Protein AF-A0A6L7NKD0-F1 (afdb_monomer_lite)

Sequence (165 aa):
MPSRWVGLRATALPGVEELTLRCRGEEVSHPRQRFGERRVDYRHYLAELARKPQALRQVAPELLAALGAPYGRLRALLEGERGGHEAARALARLLRAVDEYGEERVRGVLEQVLADGTFDELAVQRLLTAAQRPAPVAVPEALRGYEVEATSAAVYYRLLAAAAP

pLDDT: mean 86.47, std 6.66, range [56.0, 93.81]

Foldseek 3Di:
DAPVCVPFDWDWDDDPQWIWIDGPRDIDIDGDDPPPDDDDQCLSCLLVLLVPLVVCLVCVVVNQVVLPPPSVLLLVLCCVPPNSSVSSNLVSVLSVLCVVQNSVQLRVQCCVQCVVVDDDSVSSVCSSCVVVDPDDDDDDPVCPPDDDDDDDVVVVVVVVVVPDD

Radius of gyration: 22.58 Å; chains: 1; bounding box: 59×39×69 Å

Structure (mmCIF, N/CA/C/O backbone):
data_AF-A0A6L7NKD0-F1
#
_entry.id   AF-A0A6L7NKD0-F1
#
loop_
_atom_site.group_PDB
_atom_site.id
_atom_site.type_symbol
_atom_site.label_atom_id
_atom_site.label_alt_id
_atom_site.label_comp_id
_atom_site.label_asym_id
_atom_site.label_entity_id
_atom_site.label_seq_id
_atom_site.pdbx_PDB_ins_code
_atom_site.Cartn_x
_atom_site.Cartn_y
_atom_site.Cartn_z
_atom_site.occupancy
_atom_site.B_iso_or_equiv
_atom_site.auth_seq_id
_atom_site.auth_comp_id
_atom_site.auth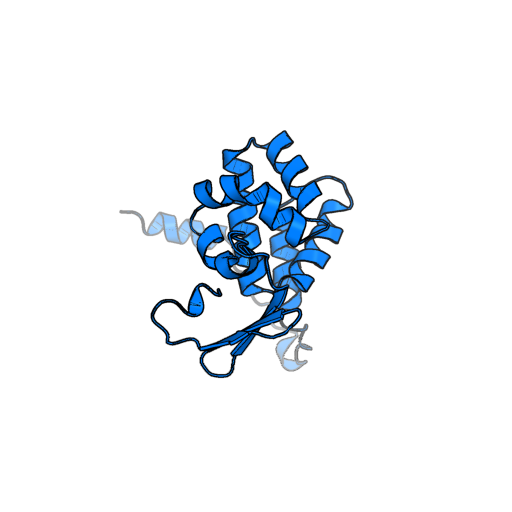_asym_id
_atom_site.auth_atom_id
_atom_site.pdbx_PDB_model_num
ATOM 1 N N . MET A 1 1 ? 7.907 -8.508 -13.459 1.00 78.38 1 MET A N 1
ATOM 2 C CA . MET A 1 1 ? 6.826 -9.518 -13.478 1.00 78.38 1 MET A CA 1
ATOM 3 C C . MET A 1 1 ? 6.221 -9.614 -12.089 1.00 78.38 1 MET A C 1
ATOM 5 O O . MET A 1 1 ? 6.987 -9.487 -11.140 1.00 78.38 1 MET A O 1
ATOM 9 N N . PRO A 1 2 ? 4.908 -9.858 -11.959 1.00 83.62 2 PRO A N 1
ATOM 10 C CA . PRO A 1 2 ? 4.257 -10.174 -10.687 1.00 83.62 2 PRO A CA 1
ATOM 11 C C . PRO A 1 2 ? 4.965 -11.289 -9.912 1.00 83.62 2 PRO A C 1
ATOM 13 O O . PRO A 1 2 ? 5.269 -12.340 -10.478 1.00 83.62 2 PRO A O 1
ATOM 16 N N . SER A 1 3 ? 5.196 -11.093 -8.613 1.00 84.25 3 SER A N 1
ATOM 17 C CA . SER A 1 3 ? 5.814 -12.109 -7.748 1.00 84.25 3 SER A CA 1
ATOM 18 C C . SER A 1 3 ? 4.977 -13.389 -7.631 1.00 84.25 3 SER A C 1
ATOM 20 O O . SER A 1 3 ? 5.521 -14.488 -7.554 1.00 84.25 3 SER A O 1
ATOM 22 N N . ARG A 1 4 ? 3.650 -13.276 -7.732 1.00 83.81 4 ARG A N 1
ATOM 23 C CA . ARG A 1 4 ? 2.717 -14.416 -7.783 1.00 83.81 4 ARG A CA 1
ATOM 24 C C . ARG A 1 4 ? 2.907 -15.340 -8.995 1.00 83.81 4 ARG A C 1
ATOM 26 O O . ARG A 1 4 ? 2.362 -16.438 -9.006 1.00 83.81 4 ARG A O 1
ATOM 33 N N . TRP A 1 5 ? 3.664 -14.922 -10.014 1.00 86.88 5 TRP A N 1
ATOM 34 C CA . TRP A 1 5 ? 3.979 -15.757 -11.180 1.00 86.88 5 TRP A CA 1
ATOM 35 C C . TRP A 1 5 ? 5.288 -16.544 -11.032 1.00 86.88 5 TRP A C 1
ATOM 37 O O . TRP A 1 5 ? 5.699 -17.226 -11.970 1.00 86.88 5 TRP A O 1
ATOM 47 N N . VAL A 1 6 ? 5.957 -16.475 -9.876 1.00 85.00 6 VAL A N 1
ATOM 48 C CA . VAL A 1 6 ? 7.170 -17.261 -9.610 1.00 85.00 6 VAL A CA 1
ATOM 49 C C . VAL A 1 6 ? 6.890 -18.755 -9.809 1.00 85.00 6 VAL A C 1
ATOM 51 O O . VAL A 1 6 ? 5.927 -19.302 -9.279 1.00 85.00 6 VAL A O 1
ATOM 54 N N . GLY A 1 7 ? 7.739 -19.414 -10.602 1.00 85.12 7 GLY A N 1
ATOM 55 C CA . GLY A 1 7 ? 7.603 -20.835 -10.938 1.00 85.12 7 GLY A CA 1
ATOM 56 C C . GLY A 1 7 ? 6.532 -21.154 -11.990 1.00 85.12 7 GLY A C 1
ATOM 57 O O . GLY A 1 7 ? 6.370 -22.318 -12.350 1.00 85.12 7 GLY A O 1
ATOM 58 N N . LEU A 1 8 ? 5.818 -20.152 -12.513 1.00 88.69 8 LEU A N 1
ATOM 59 C CA . LEU A 1 8 ? 4.838 -20.331 -13.583 1.00 88.69 8 LEU A CA 1
ATOM 60 C C . LEU A 1 8 ? 5.449 -20.046 -14.958 1.00 88.69 8 LEU A C 1
ATOM 62 O O . LEU A 1 8 ? 6.370 -19.244 -15.109 1.00 88.69 8 LEU A O 1
ATOM 66 N N . ARG A 1 9 ? 4.895 -20.691 -15.991 1.00 87.75 9 ARG A N 1
ATOM 67 C CA . ARG A 1 9 ? 5.191 -20.346 -17.385 1.00 87.75 9 ARG A CA 1
ATOM 68 C C . ARG A 1 9 ? 4.386 -19.112 -17.769 1.00 87.75 9 ARG A C 1
ATOM 70 O O . ARG A 1 9 ? 3.160 -19.174 -17.817 1.00 87.75 9 ARG A O 1
ATOM 77 N N . ALA A 1 10 ? 5.088 -18.027 -18.061 1.00 89.00 10 ALA A N 1
ATOM 78 C CA . ALA A 1 10 ? 4.507 -16.818 -18.617 1.00 89.00 10 ALA A CA 1
ATOM 79 C C . ALA A 1 10 ? 4.947 -16.640 -20.073 1.00 89.00 10 ALA A C 1
ATOM 81 O O . ALA A 1 10 ? 6.078 -16.969 -20.437 1.00 89.00 10 ALA A O 1
ATOM 82 N N . THR A 1 11 ? 4.054 -16.109 -20.900 1.00 90.25 11 THR A N 1
ATOM 83 C CA . THR A 1 11 ? 4.316 -15.801 -22.307 1.00 90.25 11 THR A CA 1
ATOM 84 C C . THR A 1 11 ? 4.534 -14.304 -22.453 1.00 90.25 11 THR A C 1
ATOM 86 O O . THR A 1 11 ? 3.703 -13.510 -22.018 1.00 90.25 11 THR A O 1
ATOM 89 N N . ALA A 1 12 ? 5.646 -13.915 -23.073 1.00 89.50 12 ALA A N 1
ATOM 90 C CA . ALA A 1 12 ? 5.912 -12.531 -23.436 1.00 89.50 12 ALA A CA 1
ATOM 91 C C . ALA A 1 12 ? 5.461 -12.282 -24.881 1.00 89.50 12 ALA A C 1
ATOM 93 O O . ALA A 1 12 ? 5.918 -12.959 -25.800 1.00 89.50 12 ALA A O 1
ATOM 94 N N . LEU A 1 13 ? 4.568 -11.316 -25.068 1.00 89.31 13 LEU A N 1
ATOM 95 C CA . LEU A 1 13 ? 4.065 -10.847 -26.353 1.00 89.31 13 LEU A CA 1
ATOM 96 C C . LEU A 1 13 ? 4.662 -9.456 -26.620 1.00 89.31 13 LEU A C 1
ATOM 98 O O . LEU A 1 13 ? 4.192 -8.465 -26.052 1.00 89.31 13 LEU A O 1
ATOM 102 N N . PRO A 1 14 ? 5.742 -9.360 -27.415 1.00 86.44 14 PRO A N 1
ATOM 103 C CA . PRO A 1 14 ? 6.359 -8.081 -27.728 1.00 86.44 14 PRO A CA 1
ATOM 104 C C . PRO A 1 14 ? 5.519 -7.324 -28.763 1.00 86.44 14 PRO A C 1
ATOM 106 O O . PRO A 1 14 ? 5.360 -7.773 -29.895 1.00 86.44 14 PRO A O 1
ATOM 109 N N . GLY A 1 15 ? 5.014 -6.157 -28.382 1.00 85.50 15 GLY A N 1
ATOM 110 C CA . GLY A 1 15 ? 4.427 -5.166 -29.275 1.00 85.50 15 GLY A CA 1
ATOM 111 C C . GLY A 1 15 ? 5.446 -4.122 -29.742 1.00 85.50 15 GLY A C 1
ATOM 112 O O . GLY A 1 15 ? 6.644 -4.176 -29.423 1.00 85.50 15 GLY A O 1
ATOM 113 N N . VAL A 1 16 ? 4.952 -3.163 -30.529 1.00 83.69 16 VAL A N 1
ATOM 114 C CA . VAL A 1 16 ? 5.751 -2.044 -31.056 1.00 83.69 16 VAL A CA 1
ATOM 115 C C . VAL A 1 16 ? 6.143 -1.095 -29.922 1.00 83.69 16 VAL A C 1
ATOM 117 O O . VAL A 1 16 ? 7.327 -0.820 -29.738 1.00 83.69 16 VAL A O 1
ATOM 120 N N . GLU A 1 17 ? 5.166 -0.670 -29.121 1.00 86.56 17 GLU A N 1
ATOM 121 C CA . GLU A 1 17 ? 5.362 0.282 -28.019 1.00 86.56 17 GLU A CA 1
ATOM 122 C C . GLU A 1 17 ? 5.354 -0.380 -26.640 1.00 86.56 17 GLU A C 1
ATOM 124 O O . GLU A 1 17 ? 5.926 0.154 -25.694 1.00 86.56 17 GLU A O 1
ATOM 129 N N . GLU A 1 18 ? 4.761 -1.569 -26.522 1.00 88.94 18 GLU A N 1
ATOM 130 C CA . GLU A 1 18 ? 4.554 -2.246 -25.243 1.00 88.94 18 GLU A CA 1
ATOM 131 C C . GLU A 1 18 ? 4.990 -3.710 -25.282 1.00 88.94 18 GLU A C 1
ATOM 133 O O . GLU A 1 18 ? 4.922 -4.383 -26.306 1.00 88.9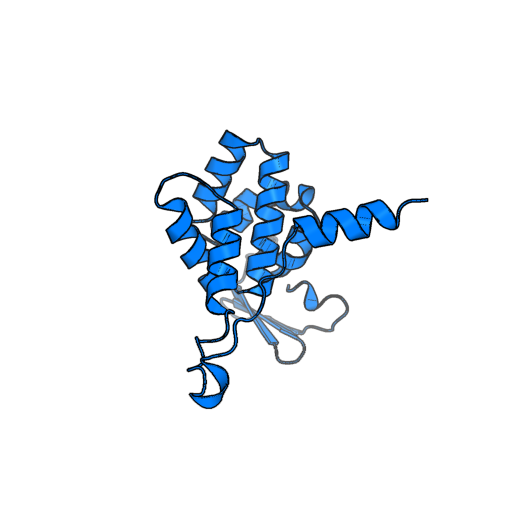4 18 GLU A O 1
ATOM 138 N N . LEU A 1 19 ? 5.426 -4.224 -24.138 1.00 88.19 19 LEU A N 1
ATOM 139 C CA . LEU A 1 19 ? 5.654 -5.634 -23.868 1.00 88.19 19 LEU A CA 1
ATOM 140 C C . LEU A 1 19 ? 4.519 -6.133 -22.974 1.00 88.19 19 LEU A C 1
ATOM 142 O O . LEU A 1 19 ? 4.428 -5.731 -21.814 1.00 88.19 19 LEU A O 1
ATOM 146 N N . THR A 1 20 ? 3.682 -7.027 -23.498 1.00 89.25 20 THR A N 1
ATOM 147 C CA . THR A 1 20 ? 2.622 -7.668 -22.712 1.00 89.25 20 THR A CA 1
ATOM 148 C C . THR A 1 20 ? 3.112 -9.008 -22.187 1.00 89.25 20 THR A C 1
ATOM 150 O O . THR A 1 20 ? 3.652 -9.827 -22.929 1.00 89.25 20 THR A O 1
ATOM 153 N N . LEU A 1 21 ? 2.923 -9.257 -20.900 1.00 89.50 21 LEU A N 1
ATOM 154 C CA . LEU A 1 21 ? 3.237 -10.520 -20.251 1.00 89.50 21 LEU A CA 1
ATOM 155 C C . LEU A 1 21 ? 1.923 -11.189 -19.858 1.00 89.50 21 LEU A C 1
ATOM 157 O O . LEU A 1 21 ? 1.109 -10.578 -19.173 1.00 89.50 21 LEU A O 1
ATOM 161 N N . ARG A 1 22 ? 1.717 -12.437 -20.283 1.00 90.06 22 ARG A N 1
ATOM 162 C CA . ARG A 1 22 ? 0.507 -13.217 -19.987 1.00 90.06 22 ARG A CA 1
ATOM 163 C C . ARG A 1 22 ? 0.844 -14.436 -19.145 1.00 90.06 22 ARG A C 1
ATOM 165 O O . ARG A 1 22 ? 1.779 -15.171 -19.462 1.00 90.06 22 ARG A O 1
ATOM 172 N N . CYS A 1 23 ? 0.062 -14.685 -18.103 1.00 90.00 23 CYS A N 1
ATOM 173 C CA . CYS A 1 23 ? 0.185 -15.872 -17.263 1.00 90.00 23 CYS A CA 1
ATOM 174 C C . CYS A 1 23 ? -1.188 -16.246 -16.697 1.00 90.00 23 CYS A C 1
ATOM 176 O O . CYS A 1 23 ? -1.828 -15.430 -16.046 1.00 90.00 23 CYS A O 1
ATOM 178 N N . ARG A 1 24 ? -1.650 -17.482 -16.939 1.00 86.25 24 ARG A N 1
ATOM 179 C CA . ARG A 1 24 ? -2.920 -18.023 -16.402 1.00 86.25 24 ARG A CA 1
ATOM 180 C C . ARG A 1 24 ? -4.150 -17.103 -16.568 1.00 86.25 24 ARG A C 1
ATOM 182 O O . ARG A 1 24 ? -4.982 -17.022 -15.675 1.00 86.25 24 ARG A O 1
ATOM 189 N N . GLY A 1 25 ? -4.275 -16.436 -17.716 1.00 84.69 25 GLY A N 1
ATOM 190 C CA . GLY A 1 25 ? -5.402 -15.537 -18.008 1.00 84.69 25 GLY A CA 1
ATOM 191 C C . GLY A 1 25 ? -5.261 -14.122 -17.437 1.00 84.69 25 GLY A C 1
ATOM 192 O O . GLY A 1 25 ? -6.092 -13.274 -17.733 1.00 84.69 25 GLY A O 1
ATOM 193 N N . GLU A 1 26 ? -4.199 -13.844 -16.680 1.00 87.88 26 GLU A N 1
ATOM 194 C CA . GLU A 1 26 ? -3.811 -12.488 -16.305 1.00 87.88 26 GLU A CA 1
ATOM 195 C C . GLU A 1 26 ? -2.847 -11.902 -17.337 1.00 87.88 26 GLU A C 1
ATOM 197 O O . GLU A 1 26 ? -1.971 -12.603 -17.860 1.00 87.88 26 GLU A O 1
ATOM 202 N N . GLU A 1 27 ? -2.971 -10.600 -17.584 1.00 89.19 27 GLU A N 1
ATOM 203 C CA . GLU A 1 27 ? -2.117 -9.856 -18.506 1.00 89.19 27 GLU A CA 1
ATOM 204 C C . GLU A 1 27 ? -1.569 -8.610 -17.819 1.00 89.19 27 GLU A C 1
ATOM 206 O O . GLU A 1 27 ? -2.274 -7.929 -17.075 1.00 89.19 27 GLU A O 1
ATOM 211 N N . VAL A 1 28 ? -0.291 -8.328 -18.052 1.00 87.44 28 VAL A N 1
ATOM 212 C CA . VAL A 1 28 ? 0.379 -7.125 -17.561 1.00 87.44 28 VAL A CA 1
ATOM 213 C C . VAL A 1 28 ? 1.171 -6.519 -18.708 1.00 87.44 28 VAL A C 1
ATOM 215 O O . VAL A 1 28 ? 2.057 -7.176 -19.257 1.00 87.44 28 VAL A O 1
ATOM 218 N N . SER A 1 29 ? 0.875 -5.265 -19.040 1.00 86.69 29 SER A N 1
ATOM 219 C CA . SER A 1 29 ? 1.570 -4.519 -20.089 1.00 86.69 29 SER A CA 1
ATOM 220 C C . SER A 1 29 ? 2.567 -3.533 -19.501 1.00 86.69 29 SER A C 1
ATOM 222 O O . SER A 1 29 ? 2.318 -2.881 -18.485 1.00 86.69 29 SER A O 1
ATOM 224 N N . HIS A 1 30 ? 3.715 -3.422 -20.158 1.00 85.25 30 HIS A N 1
ATOM 225 C CA . HIS A 1 30 ? 4.760 -2.472 -19.810 1.00 85.25 30 HIS A CA 1
ATOM 226 C C . HIS A 1 30 ? 5.233 -1.732 -21.059 1.00 85.25 30 HIS A C 1
ATOM 228 O O . HIS A 1 30 ? 5.392 -2.373 -22.097 1.00 85.25 30 HIS A O 1
ATOM 234 N N . PRO A 1 31 ? 5.569 -0.435 -20.972 1.00 84.75 31 PRO A N 1
ATOM 235 C CA . PRO A 1 31 ? 6.225 0.260 -22.070 1.00 84.75 31 PRO A CA 1
ATOM 236 C C . PRO A 1 31 ? 7.520 -0.454 -22.452 1.00 84.75 31 PRO A C 1
ATOM 238 O O . PRO A 1 31 ? 8.329 -0.818 -21.585 1.00 84.75 31 PRO A O 1
ATOM 241 N N . ARG A 1 32 ? 7.736 -0.639 -23.750 1.00 81.06 32 ARG A N 1
ATOM 242 C CA . ARG A 1 32 ? 8.933 -1.276 -24.282 1.00 81.06 32 ARG A CA 1
ATOM 243 C C . ARG A 1 32 ? 10.152 -0.434 -23.917 1.00 81.06 32 ARG A C 1
ATOM 245 O O . ARG A 1 32 ? 10.202 0.764 -24.173 1.00 81.06 32 ARG A O 1
ATOM 252 N N . GLN A 1 33 ? 11.128 -1.077 -23.289 1.00 81.19 33 GLN A N 1
ATOM 253 C CA . GLN A 1 33 ? 12.399 -0.443 -22.943 1.00 81.19 33 GLN A CA 1
ATOM 254 C C . GLN A 1 33 ? 13.399 -0.620 -24.086 1.00 81.19 33 GLN A C 1
ATOM 256 O O . GLN A 1 33 ? 13.260 -1.536 -24.910 1.00 81.19 33 GLN A O 1
ATOM 261 N N . ARG A 1 34 ? 14.406 0.257 -24.158 1.00 78.00 34 ARG A N 1
ATOM 262 C CA . ARG A 1 34 ? 15.461 0.121 -25.168 1.00 78.00 34 ARG A CA 1
ATOM 263 C C . ARG A 1 34 ? 16.296 -1.122 -24.877 1.00 78.00 34 ARG A C 1
ATOM 265 O O . ARG A 1 34 ? 16.349 -1.626 -23.756 1.00 78.00 34 ARG A O 1
ATOM 272 N N . PHE A 1 35 ? 16.954 -1.637 -25.909 1.00 73.50 35 PHE A N 1
ATOM 273 C CA . PHE A 1 35 ? 17.844 -2.779 -25.747 1.00 73.50 35 PHE A CA 1
ATOM 274 C C . PHE A 1 35 ? 18.946 -2.454 -24.722 1.00 73.50 35 PHE A C 1
ATOM 276 O O . PHE A 1 35 ? 19.645 -1.455 -24.868 1.00 73.50 35 PHE A O 1
ATOM 283 N N . GLY A 1 36 ? 19.075 -3.284 -23.682 1.00 76.12 36 GLY A N 1
ATOM 284 C CA . GLY A 1 36 ? 20.023 -3.089 -22.576 1.00 76.12 36 GLY A CA 1
ATOM 285 C C . GLY A 1 36 ? 19.464 -2.351 -21.352 1.00 76.12 36 GLY A C 1
ATOM 286 O O . GLY A 1 36 ? 20.106 -2.359 -20.303 1.00 76.12 36 GLY A O 1
ATOM 287 N N . GLU A 1 37 ? 18.264 -1.771 -21.429 1.00 80.69 37 GLU A N 1
ATOM 288 C CA . GLU A 1 37 ? 17.620 -1.131 -20.280 1.00 80.69 37 GLU A CA 1
ATOM 289 C C . GLU A 1 37 ? 16.846 -2.150 -19.435 1.00 80.69 37 GLU A C 1
ATOM 291 O O . GLU A 1 37 ? 16.053 -2.951 -19.936 1.00 80.69 37 GLU A O 1
ATOM 296 N N . ARG A 1 38 ? 17.055 -2.101 -18.115 1.00 80.75 38 ARG A N 1
ATOM 297 C CA . ARG A 1 38 ? 16.309 -2.899 -17.138 1.00 80.75 38 ARG A CA 1
ATOM 298 C C . ARG A 1 38 ? 15.383 -1.988 -16.348 1.00 80.75 38 ARG A C 1
ATOM 300 O O . ARG A 1 38 ? 15.857 -1.130 -15.611 1.00 80.75 38 ARG A O 1
ATOM 307 N N . ARG A 1 39 ? 14.079 -2.248 -16.422 1.00 82.44 39 ARG A N 1
ATOM 308 C CA . ARG A 1 39 ? 13.062 -1.581 -15.602 1.00 82.44 39 ARG A CA 1
ATOM 309 C C . ARG A 1 39 ? 12.344 -2.597 -14.724 1.00 82.44 39 ARG A C 1
ATOM 311 O O . ARG A 1 39 ? 11.955 -3.661 -15.201 1.00 82.44 39 ARG A O 1
ATOM 318 N N . VAL A 1 40 ? 12.177 -2.269 -13.447 1.00 85.19 40 VAL A N 1
ATOM 319 C CA . VAL A 1 40 ? 11.459 -3.102 -12.477 1.00 85.19 40 VAL A CA 1
ATOM 320 C C . VAL A 1 40 ? 10.241 -2.324 -12.003 1.00 85.19 40 VAL A C 1
ATOM 322 O O . VAL A 1 40 ? 10.380 -1.234 -11.467 1.00 85.19 40 VAL A O 1
ATOM 325 N N . ASP A 1 41 ? 9.043 -2.874 -12.196 1.00 87.19 41 ASP A N 1
ATOM 326 C CA . ASP A 1 41 ? 7.850 -2.330 -11.548 1.00 87.19 41 ASP A CA 1
ATOM 327 C C . ASP A 1 41 ? 7.707 -2.953 -10.154 1.00 87.19 41 ASP A C 1
ATOM 329 O O . ASP A 1 41 ? 7.371 -4.131 -10.013 1.00 87.19 41 ASP A O 1
ATOM 333 N N . TYR A 1 42 ? 7.997 -2.169 -9.115 1.00 89.06 42 TYR A N 1
ATOM 334 C CA . TYR A 1 42 ? 7.937 -2.622 -7.726 1.00 89.06 42 TYR A CA 1
ATOM 335 C C . TYR A 1 42 ? 6.511 -2.828 -7.203 1.00 89.06 42 TYR A C 1
ATOM 337 O O . TYR A 1 42 ? 6.349 -3.523 -6.197 1.00 89.06 42 TYR A O 1
ATOM 345 N N . ARG A 1 43 ? 5.471 -2.331 -7.893 1.00 86.62 43 ARG A N 1
ATOM 346 C CA . ARG A 1 43 ? 4.066 -2.624 -7.539 1.00 86.62 43 ARG A CA 1
ATOM 347 C C . ARG A 1 43 ? 3.746 -4.116 -7.636 1.00 86.62 43 ARG A C 1
ATOM 349 O O . ARG A 1 43 ? 2.828 -4.618 -7.003 1.00 86.62 43 ARG A O 1
ATOM 356 N N . HIS A 1 44 ? 4.547 -4.861 -8.387 1.00 87.81 44 HIS A N 1
ATOM 357 C CA . HIS A 1 44 ? 4.453 -6.314 -8.485 1.00 87.81 44 HIS A CA 1
ATOM 358 C C . HIS A 1 44 ? 5.002 -7.085 -7.289 1.00 87.81 44 HIS A C 1
ATOM 360 O O . HIS A 1 44 ? 4.849 -8.305 -7.250 1.00 87.81 44 HIS A O 1
ATOM 366 N N . TYR A 1 45 ? 5.656 -6.399 -6.353 1.00 88.38 45 TYR A N 1
ATOM 367 C CA . TYR A 1 45 ? 6.367 -7.006 -5.233 1.00 88.38 45 TYR A CA 1
ATOM 368 C C . TYR A 1 45 ? 5.904 -6.443 -3.885 1.00 88.38 45 TYR A C 1
ATOM 370 O O . TYR A 1 45 ? 6.620 -6.591 -2.897 1.00 88.38 45 TYR A O 1
ATOM 378 N N . LEU A 1 46 ? 4.729 -5.802 -3.815 1.00 89.69 46 LEU A N 1
ATOM 379 C CA . LEU A 1 46 ? 4.238 -5.156 -2.590 1.00 89.69 46 LEU A CA 1
ATOM 380 C C . LEU A 1 46 ? 4.182 -6.125 -1.402 1.00 89.69 46 LEU A C 1
ATOM 382 O O . LEU A 1 46 ? 4.765 -5.822 -0.361 1.00 89.69 46 LEU A O 1
ATOM 386 N N . ALA A 1 47 ? 3.591 -7.311 -1.582 1.00 88.69 47 ALA A N 1
ATOM 387 C CA . ALA A 1 47 ? 3.531 -8.357 -0.557 1.00 88.69 47 ALA A CA 1
ATOM 388 C C . ALA A 1 47 ? 4.926 -8.794 -0.061 1.00 88.69 47 ALA A C 1
ATOM 390 O O . ALA A 1 47 ? 5.144 -9.031 1.133 1.00 88.69 47 ALA A O 1
ATOM 391 N N . GLU A 1 48 ? 5.911 -8.824 -0.959 1.00 92.44 48 GLU A N 1
ATOM 392 C CA . GLU A 1 48 ? 7.262 -9.304 -0.659 1.00 92.44 48 GLU A CA 1
ATOM 393 C C . GLU A 1 48 ? 8.076 -8.225 0.054 1.00 92.44 48 GLU A C 1
ATOM 395 O O . GLU A 1 48 ? 8.774 -8.500 1.036 1.00 92.44 48 GLU A O 1
ATOM 400 N N . LEU A 1 49 ? 7.942 -6.979 -0.403 1.00 92.38 49 LEU A N 1
ATOM 401 C CA . LEU A 1 49 ? 8.548 -5.800 0.209 1.00 92.38 49 LEU A CA 1
ATOM 402 C C . LEU A 1 49 ? 7.958 -5.533 1.599 1.00 92.38 49 LEU A C 1
ATOM 404 O O . LEU A 1 49 ? 8.697 -5.220 2.532 1.00 92.38 49 LEU A O 1
ATOM 408 N N . ALA A 1 50 ? 6.661 -5.780 1.784 1.00 91.81 50 ALA A N 1
ATOM 409 C CA . ALA A 1 50 ? 5.970 -5.731 3.071 1.00 91.81 50 ALA A CA 1
ATOM 410 C C . ALA A 1 50 ? 6.497 -6.734 4.121 1.00 91.81 50 ALA A C 1
ATOM 412 O O . ALA A 1 50 ? 6.276 -6.569 5.329 1.00 91.81 50 ALA A O 1
ATOM 413 N N . ARG A 1 51 ? 7.185 -7.799 3.694 1.00 92.62 51 ARG A N 1
ATOM 414 C CA . ARG A 1 51 ? 7.837 -8.777 4.584 1.00 92.62 51 ARG A CA 1
ATOM 415 C C . ARG A 1 51 ? 9.311 -8.458 4.835 1.00 92.62 51 ARG A C 1
ATOM 417 O O . ARG A 1 51 ? 9.898 -9.026 5.752 1.00 92.62 51 ARG A O 1
ATOM 424 N N . LYS A 1 52 ? 9.912 -7.551 4.057 1.00 92.69 52 LYS A N 1
ATOM 425 C CA . LYS A 1 52 ? 11.349 -7.236 4.087 1.00 92.69 52 LYS A CA 1
ATOM 426 C C . LYS A 1 52 ? 11.589 -5.721 4.193 1.00 92.69 52 LYS A C 1
ATOM 428 O O . LYS A 1 52 ? 11.977 -5.100 3.203 1.00 92.69 52 LYS A O 1
ATOM 433 N N . PRO A 1 53 ? 11.454 -5.119 5.394 1.00 90.88 53 PRO A N 1
ATOM 434 C CA . PRO A 1 53 ? 11.584 -3.669 5.581 1.00 90.88 53 PRO A CA 1
ATOM 435 C C . PRO A 1 53 ? 12.914 -3.089 5.081 1.00 90.88 53 PRO A C 1
ATOM 437 O O . PRO A 1 53 ? 12.946 -1.999 4.521 1.00 90.88 53 PRO A O 1
ATOM 440 N N . GLN A 1 54 ? 14.018 -3.831 5.223 1.00 91.44 54 GLN A N 1
ATOM 441 C CA . GLN A 1 54 ? 15.322 -3.375 4.738 1.00 91.44 54 GLN A CA 1
ATOM 442 C C . GLN A 1 54 ? 15.379 -3.287 3.205 1.00 91.44 54 GLN A C 1
ATOM 444 O O . GLN A 1 54 ? 15.934 -2.330 2.674 1.00 91.44 54 GLN A O 1
ATOM 449 N N . ALA A 1 55 ? 14.781 -4.248 2.494 1.00 92.50 55 ALA A N 1
ATOM 450 C CA . ALA A 1 55 ? 14.687 -4.204 1.035 1.00 92.50 55 ALA A CA 1
ATOM 451 C C . ALA A 1 55 ? 13.743 -3.081 0.586 1.00 92.50 55 ALA A C 1
ATOM 453 O O . ALA A 1 55 ? 14.077 -2.327 -0.323 1.00 92.50 55 ALA A O 1
ATOM 454 N N . LEU A 1 56 ? 12.610 -2.914 1.282 1.00 92.94 56 LEU A N 1
ATOM 455 C CA . LEU A 1 56 ? 11.687 -1.807 1.049 1.00 92.94 56 LEU A CA 1
ATOM 456 C C . LEU A 1 56 ? 12.399 -0.459 1.151 1.00 92.94 56 LEU A C 1
ATOM 458 O O . LEU A 1 56 ? 12.251 0.360 0.257 1.00 92.94 56 LEU A O 1
ATOM 462 N N . ARG A 1 57 ? 13.223 -0.238 2.180 1.0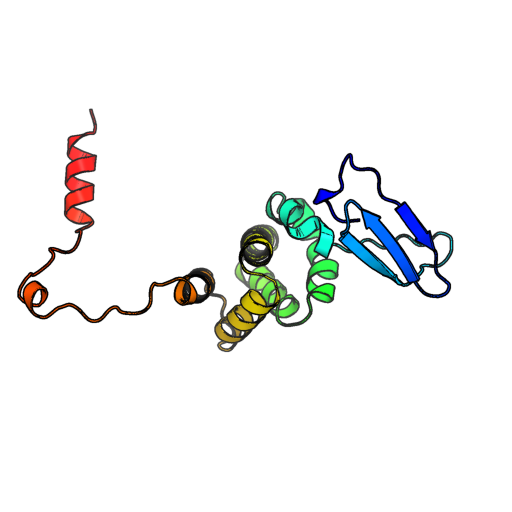0 91.88 57 ARG A N 1
ATOM 463 C CA . ARG A 1 57 ? 13.972 1.018 2.334 1.00 91.88 57 ARG A CA 1
ATOM 464 C C . ARG A 1 57 ? 14.824 1.359 1.107 1.00 91.88 57 ARG A C 1
ATOM 466 O O . ARG A 1 57 ? 14.900 2.525 0.740 1.00 91.88 57 ARG A O 1
ATOM 473 N N . GLN A 1 58 ? 15.451 0.364 0.479 1.00 92.50 58 GLN A N 1
ATOM 474 C CA . GLN A 1 58 ? 16.304 0.576 -0.696 1.00 92.50 58 GLN A CA 1
ATOM 475 C C . GLN A 1 58 ? 15.507 1.011 -1.930 1.00 92.50 58 GLN A C 1
ATOM 477 O O . GLN A 1 58 ? 16.000 1.807 -2.722 1.00 92.50 58 GLN A O 1
ATOM 482 N N . VAL A 1 59 ? 14.278 0.512 -2.077 1.00 92.94 59 VAL A N 1
ATOM 483 C CA . VAL A 1 59 ? 13.431 0.758 -3.257 1.00 92.94 59 VAL A CA 1
ATOM 484 C C . VAL A 1 59 ? 12.308 1.765 -2.995 1.00 92.94 59 VAL A C 1
ATOM 486 O O . VAL A 1 59 ? 11.606 2.153 -3.922 1.00 92.94 59 VAL A O 1
ATOM 489 N N . ALA A 1 60 ? 12.138 2.222 -1.751 1.00 91.56 60 ALA A N 1
ATOM 490 C CA . ALA A 1 60 ? 11.081 3.142 -1.338 1.00 91.56 60 ALA A CA 1
ATOM 491 C C . ALA A 1 60 ? 11.039 4.446 -2.155 1.00 91.56 60 ALA A C 1
ATOM 493 O O . ALA A 1 60 ? 9.936 4.853 -2.509 1.00 91.56 60 ALA A O 1
ATOM 494 N N . PRO A 1 61 ? 12.165 5.106 -2.504 1.00 91.19 61 PRO A N 1
ATOM 495 C CA . PRO A 1 61 ? 12.105 6.302 -3.341 1.00 91.19 61 PRO A CA 1
ATOM 496 C C . PRO A 1 61 ? 11.406 6.053 -4.683 1.00 91.19 61 PRO A C 1
ATOM 498 O O . PRO A 1 61 ? 10.519 6.812 -5.059 1.00 91.19 61 PRO A O 1
ATOM 501 N N . GLU A 1 62 ? 11.767 4.969 -5.369 1.00 91.94 62 GLU A N 1
ATOM 502 C CA . GLU A 1 62 ? 11.230 4.627 -6.688 1.00 91.94 62 GLU A CA 1
ATOM 503 C C . GLU A 1 62 ? 9.798 4.087 -6.595 1.00 91.94 62 GLU A C 1
ATOM 505 O O . GLU A 1 62 ? 8.914 4.526 -7.330 1.00 91.94 62 GLU A O 1
ATOM 510 N N . LEU A 1 63 ? 9.539 3.188 -5.639 1.00 92.31 63 LEU A N 1
ATOM 511 C CA . LEU A 1 63 ? 8.216 2.609 -5.424 1.00 92.31 63 LEU A CA 1
ATOM 512 C C . LEU A 1 63 ? 7.181 3.676 -5.054 1.00 92.31 63 LEU A C 1
ATOM 514 O O . LEU A 1 63 ? 6.100 3.705 -5.634 1.00 92.31 63 LEU A O 1
ATOM 518 N N . LEU A 1 64 ? 7.485 4.549 -4.091 1.00 92.44 64 LEU A N 1
ATOM 519 C CA . LEU A 1 64 ? 6.514 5.545 -3.636 1.00 92.44 64 LEU A CA 1
ATOM 520 C C . LEU A 1 64 ? 6.322 6.667 -4.662 1.00 92.44 64 LEU A C 1
ATOM 522 O O . LEU A 1 64 ? 5.230 7.218 -4.744 1.00 92.44 64 LEU A O 1
ATOM 526 N N . ALA A 1 65 ? 7.339 6.976 -5.477 1.00 90.62 65 ALA A N 1
ATOM 527 C CA . ALA A 1 65 ? 7.170 7.860 -6.629 1.00 90.62 65 ALA A CA 1
ATOM 528 C C . ALA A 1 65 ? 6.211 7.250 -7.661 1.00 90.62 65 ALA A C 1
ATOM 530 O O . ALA A 1 65 ? 5.355 7.953 -8.192 1.00 90.62 65 ALA A O 1
ATOM 531 N N . ALA A 1 66 ? 6.303 5.937 -7.898 1.00 89.06 66 ALA A N 1
ATOM 532 C CA . ALA A 1 66 ? 5.367 5.230 -8.761 1.00 89.06 66 ALA A CA 1
ATOM 533 C C . ALA A 1 66 ? 3.940 5.223 -8.172 1.00 89.06 66 ALA A C 1
ATOM 535 O O . ALA A 1 66 ? 2.984 5.496 -8.892 1.00 89.06 66 ALA A O 1
ATOM 536 N N . LEU A 1 67 ? 3.771 4.968 -6.871 1.00 88.62 67 LEU A N 1
ATOM 537 C CA . LEU A 1 67 ? 2.457 5.033 -6.204 1.00 88.62 67 LEU A CA 1
ATOM 538 C C . LEU A 1 67 ? 1.865 6.457 -6.154 1.00 88.62 67 LEU A C 1
ATOM 540 O O . LEU A 1 67 ? 0.662 6.624 -5.948 1.00 88.62 67 LEU A O 1
ATOM 544 N N . GLY A 1 68 ? 2.692 7.485 -6.356 1.00 91.12 68 GLY A N 1
ATOM 545 C CA . GLY A 1 68 ? 2.269 8.878 -6.433 1.00 91.12 68 GLY A CA 1
ATOM 546 C C . GLY A 1 68 ? 1.920 9.493 -5.075 1.00 91.12 68 GLY A C 1
ATOM 547 O O . GLY A 1 68 ? 2.351 9.040 -4.010 1.00 91.12 68 GLY A O 1
ATOM 548 N N . ALA A 1 69 ? 1.154 10.584 -5.099 1.00 90.44 69 ALA A N 1
ATOM 549 C CA . ALA A 1 69 ? 0.635 11.181 -3.874 1.00 90.44 69 ALA A CA 1
ATOM 550 C C . ALA A 1 69 ? -0.387 10.234 -3.201 1.00 90.44 69 ALA A C 1
ATOM 552 O O . ALA A 1 69 ? -1.096 9.510 -3.904 1.00 90.44 69 ALA A O 1
ATOM 553 N N . PRO A 1 70 ? -0.460 10.205 -1.855 1.00 92.44 70 PRO A N 1
ATOM 554 C CA . PRO A 1 70 ? 0.309 10.985 -0.876 1.00 92.44 70 PRO A CA 1
ATOM 555 C C . PRO A 1 70 ? 1.597 10.297 -0.368 1.00 92.44 70 PRO A C 1
ATOM 557 O O . PRO A 1 70 ? 2.251 10.810 0.543 1.00 92.44 70 PRO A O 1
ATOM 560 N N . TYR A 1 71 ? 1.989 9.155 -0.936 1.00 92.50 71 TYR A N 1
ATOM 561 C CA . TYR A 1 71 ? 3.010 8.262 -0.376 1.00 92.50 71 TYR A CA 1
ATOM 562 C C . TYR A 1 71 ? 4.402 8.893 -0.213 1.00 92.50 71 TYR A C 1
ATOM 564 O O . TYR A 1 71 ? 5.084 8.640 0.781 1.00 92.50 71 TYR A O 1
ATOM 572 N N . GLY A 1 72 ? 4.823 9.748 -1.149 1.00 91.62 72 GLY A N 1
ATOM 573 C CA . GLY A 1 72 ? 6.098 10.467 -1.037 1.00 91.62 72 GLY A CA 1
ATOM 574 C C . GLY A 1 72 ? 6.160 11.395 0.185 1.00 91.62 72 GLY A C 1
ATOM 575 O O . GLY A 1 72 ? 7.160 11.397 0.904 1.00 91.62 72 GLY A O 1
ATOM 576 N N . ARG A 1 73 ? 5.068 12.125 0.468 1.00 91.19 73 ARG A N 1
ATOM 577 C CA . ARG A 1 73 ? 4.962 13.001 1.651 1.00 91.19 73 ARG A CA 1
ATOM 578 C C . ARG A 1 73 ? 4.975 12.193 2.940 1.00 91.19 73 ARG A C 1
ATOM 580 O O . ARG A 1 73 ? 5.704 12.540 3.863 1.00 91.19 73 ARG A O 1
ATOM 587 N N . LEU A 1 74 ? 4.226 11.090 2.969 1.00 92.56 74 LEU A N 1
ATOM 588 C CA . LEU A 1 74 ? 4.211 10.178 4.108 1.00 92.56 74 LEU A CA 1
ATOM 589 C C . LEU A 1 74 ? 5.619 9.690 4.459 1.00 92.56 74 LEU A C 1
ATOM 591 O O . LEU A 1 74 ? 6.006 9.692 5.623 1.00 92.56 74 LEU A O 1
ATOM 595 N N . ARG A 1 75 ? 6.394 9.271 3.454 1.00 91.94 75 ARG A N 1
ATOM 596 C CA . ARG A 1 75 ? 7.764 8.810 3.678 1.00 91.94 75 ARG A CA 1
ATOM 597 C C . ARG A 1 75 ? 8.639 9.900 4.280 1.00 91.94 75 ARG A C 1
ATOM 599 O O . ARG A 1 75 ? 9.339 9.612 5.242 1.00 91.94 75 ARG A O 1
ATOM 606 N N . ALA A 1 76 ? 8.599 11.112 3.730 1.00 91.25 76 ALA A N 1
ATOM 607 C CA . ALA A 1 76 ? 9.391 12.225 4.247 1.00 91.25 76 ALA A CA 1
ATOM 608 C C . ALA A 1 76 ? 9.042 12.533 5.714 1.00 91.25 76 ALA A C 1
ATOM 610 O O . ALA A 1 76 ? 9.941 12.696 6.536 1.00 91.25 76 ALA A O 1
ATOM 611 N N . LEU A 1 77 ? 7.748 12.525 6.049 1.00 91.56 77 LEU A N 1
ATOM 612 C CA . LEU A 1 77 ? 7.256 12.704 7.415 1.00 91.56 77 LEU A CA 1
ATOM 613 C C . LEU A 1 77 ? 7.772 11.598 8.349 1.00 91.56 77 LEU A C 1
ATOM 615 O O . LEU A 1 77 ? 8.375 11.887 9.379 1.00 91.56 77 LEU A O 1
ATOM 619 N N . LEU A 1 78 ? 7.618 10.329 7.962 1.00 91.44 78 LEU A N 1
ATOM 620 C CA . LEU A 1 78 ? 8.073 9.190 8.764 1.00 91.44 78 LEU A CA 1
ATOM 621 C C . LEU A 1 78 ? 9.595 9.162 8.956 1.00 91.44 78 LEU A C 1
ATOM 623 O O . LEU A 1 78 ? 10.071 8.828 10.042 1.00 91.44 78 LEU A O 1
ATOM 627 N N . GLU A 1 79 ? 10.364 9.482 7.912 1.00 92.12 79 GLU A N 1
ATOM 628 C CA . GLU A 1 79 ? 11.826 9.555 7.988 1.00 92.12 79 GLU A CA 1
ATOM 629 C C . GLU A 1 79 ? 12.280 10.692 8.913 1.00 92.12 79 GLU A C 1
ATOM 631 O O . GLU A 1 79 ? 13.229 10.488 9.671 1.00 92.12 79 GLU A O 1
ATOM 636 N N . GLY A 1 80 ? 11.587 11.836 8.898 1.00 90.50 80 GLY A N 1
ATOM 637 C CA . GLY A 1 80 ? 11.859 12.970 9.785 1.00 90.50 80 GLY A CA 1
ATOM 638 C C . GLY A 1 80 ? 11.521 12.701 11.254 1.00 90.50 80 GLY A C 1
ATOM 639 O O . GLY A 1 80 ? 12.295 13.072 12.131 1.00 90.50 80 GLY A O 1
ATOM 640 N N . GLU A 1 81 ? 10.406 12.021 11.534 1.00 88.88 81 GLU A N 1
ATOM 641 C CA . GLU A 1 81 ? 9.957 11.742 12.907 1.00 88.88 81 GLU A CA 1
ATOM 642 C C . GLU A 1 81 ? 10.669 10.548 13.561 1.00 88.88 81 GLU A C 1
ATOM 644 O O . GLU A 1 81 ? 10.940 10.561 14.760 1.00 88.88 81 GLU A O 1
ATOM 649 N N . ARG A 1 82 ? 10.913 9.473 12.798 1.00 86.56 82 ARG A N 1
ATOM 650 C CA . ARG A 1 82 ? 11.256 8.142 13.349 1.00 86.56 82 ARG A CA 1
ATOM 651 C C . ARG A 1 82 ? 12.579 7.587 12.821 1.00 86.56 82 ARG A C 1
ATOM 653 O O . ARG A 1 82 ? 13.041 6.541 13.277 1.00 86.56 82 ARG A O 1
ATOM 660 N N . GLY A 1 83 ? 13.195 8.258 11.847 1.00 89.38 83 GLY A N 1
ATOM 661 C CA . GLY A 1 83 ? 14.391 7.785 11.158 1.00 89.38 83 GLY A CA 1
ATOM 662 C C . GLY A 1 83 ? 14.120 6.647 10.165 1.00 89.38 83 GLY A C 1
ATOM 663 O O . GLY A 1 83 ? 13.063 6.015 10.138 1.00 89.38 83 GLY A O 1
ATOM 664 N N . GLY A 1 84 ? 15.110 6.353 9.317 1.00 88.44 84 GLY A N 1
ATOM 665 C CA . GLY A 1 84 ? 14.912 5.496 8.140 1.00 88.44 84 GLY A CA 1
ATOM 666 C C . GLY A 1 84 ? 14.520 4.036 8.420 1.00 88.44 84 GLY A C 1
ATOM 667 O O . GLY A 1 84 ? 13.856 3.420 7.589 1.00 88.44 84 GLY A O 1
ATOM 668 N N . HIS A 1 85 ? 14.913 3.455 9.560 1.00 89.62 85 HIS A N 1
ATOM 669 C CA . HIS A 1 85 ? 14.568 2.063 9.887 1.00 89.62 85 HIS A CA 1
ATOM 670 C C . HIS A 1 85 ? 13.115 1.911 10.350 1.00 89.62 85 HIS A C 1
ATOM 672 O O . HIS A 1 85 ? 12.407 1.034 9.852 1.00 89.62 85 HIS A O 1
ATOM 678 N N . GLU A 1 86 ? 12.657 2.768 11.263 1.00 89.44 86 GLU A N 1
ATOM 679 C CA . GLU A 1 86 ? 11.271 2.738 11.738 1.00 89.44 86 GLU A CA 1
ATOM 680 C C . GLU A 1 86 ? 10.296 3.232 10.666 1.00 89.44 86 GLU A C 1
ATOM 682 O O . GLU A 1 86 ? 9.233 2.633 10.487 1.00 89.44 86 GLU A O 1
ATOM 687 N N . ALA A 1 87 ? 10.692 4.220 9.857 1.00 91.12 87 ALA A N 1
ATOM 688 C CA . ALA A 1 87 ? 9.928 4.629 8.680 1.00 91.12 87 ALA A CA 1
ATOM 689 C C . ALA A 1 87 ? 9.691 3.454 7.720 1.00 91.12 87 ALA A C 1
ATOM 691 O O . ALA A 1 87 ? 8.564 3.216 7.292 1.00 91.12 87 ALA A O 1
ATOM 692 N N . ALA A 1 88 ? 10.725 2.653 7.435 1.00 92.38 88 ALA A N 1
ATOM 693 C CA . ALA A 1 88 ? 10.592 1.482 6.571 1.00 92.38 88 ALA A CA 1
ATOM 694 C C . ALA A 1 88 ? 9.666 0.404 7.160 1.00 92.38 88 ALA A C 1
ATOM 696 O O . ALA A 1 88 ? 8.944 -0.257 6.416 1.00 92.38 88 ALA A O 1
ATOM 697 N N . ARG A 1 89 ? 9.646 0.225 8.487 1.00 92.25 89 ARG A N 1
ATOM 698 C CA . ARG A 1 89 ? 8.720 -0.704 9.160 1.00 92.25 89 ARG A CA 1
ATOM 699 C C . ARG A 1 89 ? 7.272 -0.225 9.073 1.00 92.25 89 ARG A C 1
ATOM 701 O O . ARG A 1 89 ? 6.397 -1.031 8.763 1.00 92.25 89 ARG A O 1
ATOM 708 N N . ALA A 1 90 ? 7.029 1.064 9.304 1.00 91.38 90 ALA A N 1
ATOM 709 C CA . ALA A 1 90 ? 5.705 1.666 9.154 1.00 91.38 90 ALA A CA 1
ATOM 710 C C . ALA A 1 90 ? 5.210 1.577 7.700 1.00 91.38 90 ALA A C 1
ATOM 712 O O . ALA A 1 90 ? 4.100 1.111 7.448 1.00 91.38 90 ALA A O 1
ATOM 713 N N . LEU A 1 91 ? 6.071 1.901 6.729 1.00 93.31 91 LEU A N 1
ATOM 714 C CA . LEU A 1 91 ? 5.770 1.731 5.306 1.00 93.31 91 LEU A CA 1
ATOM 715 C C . LEU A 1 91 ? 5.497 0.264 4.949 1.00 93.31 91 LEU A C 1
ATOM 717 O O . LEU A 1 91 ? 4.578 -0.008 4.187 1.00 93.31 91 LEU A O 1
ATOM 721 N N . ALA A 1 92 ? 6.228 -0.698 5.519 1.00 93.62 92 ALA A N 1
ATOM 722 C CA . ALA A 1 92 ? 5.974 -2.116 5.270 1.00 93.62 92 ALA A CA 1
ATOM 723 C C . ALA A 1 92 ? 4.577 -2.548 5.743 1.00 93.62 92 ALA A C 1
ATOM 725 O O . ALA A 1 92 ? 3.920 -3.322 5.050 1.00 93.62 92 ALA A O 1
ATOM 726 N N . ARG A 1 93 ? 4.099 -2.035 6.886 1.00 92.00 93 A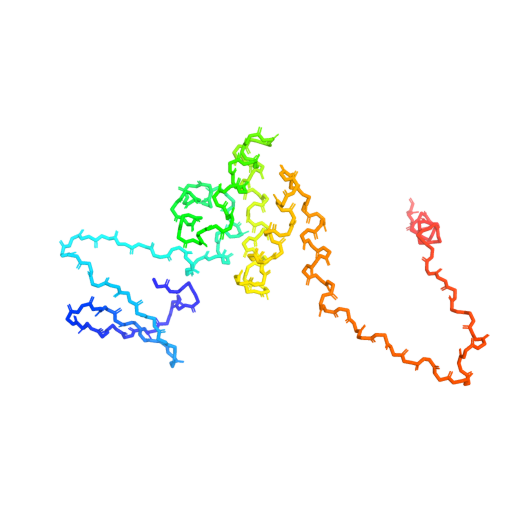RG A N 1
ATOM 727 C CA . ARG A 1 93 ? 2.727 -2.279 7.367 1.00 92.00 93 ARG A CA 1
ATOM 728 C C . ARG A 1 93 ? 1.688 -1.638 6.453 1.00 92.00 93 ARG A C 1
ATOM 730 O O . ARG A 1 93 ? 0.698 -2.282 6.124 1.00 92.00 93 ARG A O 1
ATOM 737 N N . LEU A 1 94 ? 1.959 -0.433 5.960 1.00 92.31 94 LEU A N 1
ATOM 738 C CA . LEU A 1 94 ? 1.109 0.212 4.965 1.00 92.31 94 LEU A CA 1
ATOM 739 C C . LEU A 1 94 ? 1.037 -0.579 3.652 1.00 92.31 94 LEU A C 1
ATOM 741 O O . LEU A 1 94 ? -0.045 -0.735 3.102 1.00 92.31 94 LEU A O 1
ATOM 745 N N . LEU A 1 95 ? 2.156 -1.116 3.157 1.00 92.44 95 LEU A N 1
ATOM 746 C CA . LEU A 1 95 ? 2.148 -1.931 1.937 1.00 92.44 95 LEU A CA 1
ATOM 747 C C . LEU A 1 95 ? 1.334 -3.218 2.100 1.00 92.44 95 LEU A C 1
ATOM 749 O O . LEU A 1 95 ? 0.705 -3.647 1.139 1.00 92.44 95 LEU A O 1
ATOM 753 N N . ARG A 1 96 ? 1.286 -3.803 3.307 1.00 91.06 96 ARG A N 1
ATOM 754 C CA . ARG A 1 96 ? 0.348 -4.904 3.597 1.00 91.06 96 ARG A CA 1
ATOM 755 C C . ARG A 1 96 ? -1.096 -4.449 3.471 1.00 91.06 96 ARG A C 1
ATOM 757 O O . ARG A 1 96 ? -1.892 -5.153 2.871 1.00 91.06 96 ARG A O 1
ATOM 764 N N . ALA A 1 97 ? -1.417 -3.264 3.987 1.00 90.81 97 ALA A N 1
ATOM 765 C CA . ALA A 1 97 ? -2.752 -2.705 3.831 1.00 90.81 97 ALA A CA 1
ATOM 766 C C . ALA A 1 97 ? -3.090 -2.427 2.354 1.00 90.81 97 ALA A C 1
ATOM 768 O O . ALA A 1 97 ? -4.224 -2.630 1.944 1.00 90.81 97 ALA A O 1
ATOM 769 N N . VAL A 1 98 ? -2.124 -2.010 1.530 1.00 91.19 98 VAL A N 1
ATOM 770 C CA . VAL A 1 98 ? -2.342 -1.853 0.079 1.00 91.19 98 VAL A CA 1
ATOM 771 C C . VAL A 1 98 ? -2.652 -3.196 -0.585 1.00 91.19 98 VAL A C 1
ATOM 773 O O . VAL A 1 98 ? -3.557 -3.263 -1.410 1.00 91.19 98 VAL A O 1
ATOM 776 N N . ASP A 1 99 ? -1.934 -4.254 -0.209 1.00 87.50 99 ASP A N 1
ATOM 777 C CA . ASP A 1 99 ? -2.165 -5.614 -0.710 1.00 87.50 99 ASP A CA 1
ATOM 778 C C . ASP A 1 99 ? -3.543 -6.164 -0.284 1.00 87.50 99 ASP A C 1
ATOM 780 O O . ASP A 1 99 ? -4.227 -6.803 -1.077 1.00 87.50 99 ASP A O 1
ATOM 784 N N . GLU A 1 100 ? -3.986 -5.862 0.941 1.00 88.62 100 GLU A N 1
ATOM 785 C CA . GLU A 1 100 ? -5.247 -6.362 1.512 1.00 88.62 100 GLU A CA 1
ATOM 786 C C . GLU A 1 100 ? -6.489 -5.550 1.092 1.00 88.62 100 GLU A C 1
ATOM 788 O O . GLU A 1 100 ? -7.531 -6.124 0.780 1.00 88.62 100 GLU A O 1
ATOM 793 N N . TYR A 1 101 ? -6.401 -4.216 1.081 1.00 88.62 101 TYR A N 1
ATOM 794 C CA . TYR A 1 101 ? -7.542 -3.306 0.880 1.00 88.62 101 TYR A CA 1
ATOM 795 C C . TYR A 1 101 ? -7.560 -2.633 -0.499 1.00 88.62 101 TYR A C 1
ATOM 797 O O . TYR A 1 101 ? -8.549 -1.980 -0.844 1.00 88.62 101 TYR A O 1
ATOM 805 N N . GLY A 1 102 ? -6.483 -2.772 -1.275 1.00 89.62 102 GLY A N 1
ATOM 806 C CA . GLY A 1 102 ? -6.282 -2.097 -2.554 1.00 89.62 102 GLY A CA 1
ATOM 807 C C . GLY A 1 102 ? -5.678 -0.693 -2.420 1.00 89.62 102 GLY A C 1
ATOM 808 O O . GLY A 1 102 ? -5.911 0.032 -1.450 1.00 89.62 102 GLY A O 1
ATOM 809 N N . GLU A 1 103 ? -4.911 -0.293 -3.438 1.00 91.19 103 GLU A N 1
ATOM 810 C CA . GLU A 1 103 ? -4.178 0.982 -3.483 1.00 91.19 103 GLU A CA 1
ATOM 811 C C . GLU A 1 103 ? -5.095 2.201 -3.347 1.00 91.19 103 GLU A C 1
ATOM 813 O O . GLU A 1 103 ? -4.847 3.044 -2.491 1.00 91.19 103 GLU A O 1
ATOM 818 N N . GLU A 1 104 ? -6.184 2.272 -4.118 1.00 91.31 104 GLU A N 1
ATOM 819 C CA . GLU A 1 104 ? -7.076 3.442 -4.130 1.00 91.31 104 GLU A CA 1
ATOM 820 C C . GLU A 1 104 ? -7.719 3.716 -2.767 1.00 9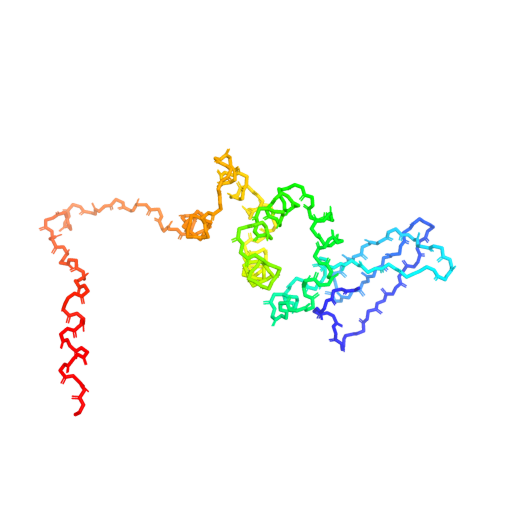1.31 104 GLU A C 1
ATOM 822 O O . GLU A 1 104 ? -7.796 4.857 -2.309 1.00 91.31 104 GLU A O 1
ATOM 827 N N . ARG A 1 105 ? -8.137 2.656 -2.068 1.00 91.25 105 ARG A N 1
ATOM 828 C CA . ARG A 1 105 ? -8.740 2.784 -0.740 1.00 91.25 105 ARG A CA 1
ATOM 829 C C . ARG A 1 105 ? -7.725 3.283 0.278 1.00 91.25 105 ARG A C 1
ATOM 831 O O . ARG A 1 105 ? -8.032 4.172 1.070 1.00 91.25 105 ARG A O 1
ATOM 838 N N . VAL A 1 106 ? -6.517 2.723 0.254 1.00 93.19 106 VAL A N 1
ATOM 839 C CA . VAL A 1 106 ? -5.438 3.161 1.141 1.00 93.19 106 VAL A CA 1
ATOM 840 C C . VAL A 1 106 ? -5.025 4.595 0.822 1.00 93.19 106 VAL A C 1
ATOM 842 O O . VAL A 1 106 ? -4.851 5.377 1.753 1.00 93.19 106 VAL A O 1
ATOM 845 N N . ARG A 1 107 ? -4.932 4.973 -0.459 1.00 93.81 107 ARG A N 1
ATOM 846 C CA . ARG A 1 107 ? -4.651 6.347 -0.893 1.00 93.81 107 ARG A CA 1
ATOM 847 C C . ARG A 1 107 ? -5.650 7.329 -0.283 1.00 93.81 107 ARG A C 1
ATOM 849 O O . ARG A 1 107 ? -5.220 8.257 0.395 1.00 93.81 107 ARG A O 1
ATOM 856 N N . GLY A 1 108 ? -6.952 7.083 -0.437 1.00 92.56 108 GLY A N 1
ATOM 857 C CA . GLY A 1 108 ? -7.988 7.966 0.110 1.00 92.56 108 GLY A CA 1
ATOM 858 C C . GLY A 1 108 ? -7.925 8.100 1.637 1.00 92.56 108 GLY A C 1
ATOM 859 O O . GLY A 1 108 ? -8.046 9.200 2.170 1.00 92.56 108 GLY A O 1
ATOM 860 N N . VAL A 1 109 ? -7.659 7.004 2.356 1.00 92.75 109 VAL A N 1
ATOM 861 C CA . VAL A 1 109 ? -7.469 7.047 3.818 1.00 92.75 109 VAL A CA 1
ATOM 862 C C . VAL A 1 109 ? -6.221 7.843 4.201 1.00 92.75 109 VAL A C 1
ATOM 864 O O . VAL A 1 109 ? -6.261 8.639 5.136 1.00 92.75 109 VAL A O 1
ATOM 867 N N . LEU A 1 110 ? -5.110 7.658 3.488 1.00 92.94 110 LEU A N 1
ATOM 868 C CA . LEU A 1 110 ? -3.884 8.408 3.753 1.00 92.94 110 LEU A CA 1
ATOM 869 C C . LEU A 1 110 ? -4.059 9.902 3.496 1.00 92.94 110 LEU A C 1
ATOM 871 O O . LEU A 1 110 ? -3.525 10.699 4.255 1.00 92.94 110 LEU A O 1
ATOM 875 N N . GLU A 1 111 ? -4.791 10.289 2.455 1.00 92.56 111 GLU A N 1
ATOM 876 C CA . GLU A 1 111 ? -5.097 11.697 2.186 1.00 92.56 111 GLU A CA 1
ATOM 877 C C . GLU A 1 111 ? -5.900 12.329 3.323 1.00 92.56 111 GLU A C 1
ATOM 879 O O . GLU A 1 111 ? -5.592 13.449 3.722 1.00 92.56 111 GLU A O 1
ATOM 884 N N . GLN A 1 112 ? -6.860 11.593 3.893 1.00 89.94 112 GLN A N 1
ATOM 885 C CA . GLN A 1 112 ? -7.627 12.046 5.057 1.00 89.94 112 GLN A CA 1
ATOM 886 C C . GLN A 1 112 ? -6.750 12.195 6.302 1.00 89.94 112 GLN A C 1
ATOM 888 O O . GLN A 1 112 ? -6.811 13.218 6.972 1.00 89.94 112 GLN A O 1
ATOM 893 N N . VAL A 1 113 ? -5.916 11.196 6.608 1.00 90.25 113 VAL A N 1
ATOM 894 C CA . VAL A 1 113 ? -5.073 11.216 7.817 1.00 90.25 113 VAL A CA 1
ATOM 895 C C . VAL A 1 113 ? -3.965 12.265 7.715 1.00 90.25 113 VAL A C 1
ATOM 897 O O . VAL A 1 113 ? -3.640 12.916 8.699 1.00 90.25 113 VAL A O 1
ATOM 900 N N . LEU A 1 114 ? -3.392 12.456 6.526 1.00 89.31 114 LEU A N 1
ATOM 901 C CA . LEU A 1 114 ? -2.293 13.399 6.309 1.00 89.31 114 LEU A CA 1
ATOM 902 C C . LEU A 1 114 ? -2.760 14.845 6.098 1.00 89.31 114 LEU A C 1
ATOM 904 O O . LEU A 1 114 ? -1.905 15.717 5.936 1.00 89.31 114 LEU A O 1
ATOM 908 N N . ALA A 1 115 ? -4.069 15.115 6.094 1.00 86.25 115 ALA A N 1
ATOM 909 C CA . ALA A 1 115 ? -4.607 16.468 5.959 1.00 86.25 115 ALA A CA 1
ATOM 910 C C . ALA A 1 115 ? -4.086 17.405 7.064 1.00 86.25 115 ALA A C 1
ATOM 912 O O . ALA A 1 115 ? -3.721 18.544 6.778 1.00 86.25 115 ALA A O 1
ATOM 913 N N . ASP A 1 116 ? -3.944 16.883 8.285 1.00 77.81 116 ASP A N 1
ATOM 914 C CA . ASP A 1 116 ? -3.479 17.631 9.460 1.00 77.81 116 ASP A CA 1
ATOM 915 C C . ASP A 1 116 ? -1.945 17.628 9.614 1.00 77.81 116 ASP A C 1
ATOM 917 O O . ASP A 1 116 ? -1.406 18.108 10.611 1.00 77.81 116 ASP A O 1
ATOM 921 N N . GLY A 1 117 ? -1.212 17.063 8.646 1.00 75.12 117 GLY A N 1
ATOM 922 C CA . GLY A 1 117 ? 0.254 17.040 8.646 1.00 75.12 117 GLY A CA 1
ATOM 923 C C . GLY A 1 117 ? 0.892 16.113 9.685 1.00 75.12 117 GLY A C 1
ATOM 924 O O . GLY A 1 117 ? 2.106 16.163 9.865 1.00 75.12 117 GLY A O 1
ATOM 925 N N . THR A 1 118 ? 0.109 15.256 10.343 1.00 78.38 118 THR A N 1
ATOM 926 C CA . THR A 1 118 ? 0.593 14.226 11.274 1.00 78.38 118 THR A CA 1
ATOM 927 C C . THR A 1 118 ? 0.226 12.832 10.770 1.00 78.38 118 THR A C 1
ATOM 929 O O . THR A 1 118 ? -0.725 12.663 10.008 1.00 78.38 118 THR A O 1
ATOM 932 N N . PHE A 1 119 ? 0.995 11.811 11.160 1.00 84.50 119 PHE A N 1
ATOM 933 C CA . PHE A 1 119 ? 0.702 10.424 10.795 1.00 84.50 119 PHE A CA 1
ATOM 934 C C . PHE A 1 119 ? 0.361 9.568 12.020 1.00 84.50 119 PHE A C 1
ATOM 936 O O . PHE A 1 119 ? 1.249 9.095 12.739 1.00 84.50 119 PHE A O 1
ATOM 943 N N . ASP A 1 120 ? -0.936 9.306 12.203 1.00 85.25 120 ASP A N 1
ATOM 944 C CA . ASP A 1 120 ? -1.444 8.313 13.154 1.00 85.25 120 ASP A CA 1
ATOM 945 C C . ASP A 1 120 ? -1.727 6.979 12.442 1.00 85.25 120 ASP A C 1
ATOM 947 O O . ASP A 1 120 ? -2.695 6.825 11.694 1.00 85.25 120 ASP A O 1
ATOM 951 N N . GLU A 1 121 ? -0.888 5.977 12.712 1.00 85.00 121 GLU A N 1
ATOM 952 C CA . GLU A 1 121 ? -1.052 4.627 12.167 1.00 85.00 121 GLU A CA 1
ATOM 953 C C . GLU A 1 121 ? -2.362 3.968 12.642 1.00 85.00 121 GLU A C 1
ATOM 955 O O . GLU A 1 121 ? -3.000 3.229 11.887 1.00 85.00 121 GLU A O 1
ATOM 960 N N . LEU A 1 122 ? -2.811 4.272 13.865 1.00 85.94 122 LEU A N 1
ATOM 961 C CA . LEU A 1 122 ? -4.077 3.762 14.386 1.00 85.94 122 LEU A CA 1
ATOM 962 C C . LEU A 1 122 ? -5.264 4.404 13.664 1.00 85.94 122 LEU A C 1
ATOM 964 O O . LEU A 1 122 ? -6.262 3.723 13.441 1.00 85.94 122 LEU A O 1
ATOM 968 N N . ALA A 1 123 ? -5.172 5.676 13.266 1.00 87.50 123 ALA A N 1
ATOM 969 C CA . ALA A 1 123 ? -6.201 6.324 12.452 1.00 87.50 123 ALA A CA 1
ATOM 970 C C . ALA A 1 123 ? -6.357 5.637 11.096 1.00 87.50 123 ALA A C 1
ATOM 972 O O . ALA A 1 123 ? -7.483 5.328 10.704 1.00 87.50 123 ALA A O 1
ATOM 973 N N . VAL A 1 124 ? -5.239 5.323 10.431 1.00 89.25 124 VAL A N 1
ATOM 974 C CA . VAL A 1 124 ? -5.248 4.579 9.163 1.00 89.25 124 VAL A CA 1
ATOM 975 C C . VAL A 1 124 ? -5.944 3.232 9.339 1.00 89.25 124 VAL A C 1
ATOM 977 O O . VAL A 1 124 ? -6.865 2.919 8.588 1.00 89.25 124 VAL A O 1
ATOM 980 N N . GLN A 1 125 ? -5.562 2.463 10.364 1.00 88.56 125 GLN A N 1
ATOM 981 C CA . GLN A 1 125 ? -6.199 1.178 10.663 1.00 88.56 125 GLN A CA 1
ATOM 982 C C . GLN A 1 125 ? -7.703 1.341 10.903 1.00 88.56 125 GLN A C 1
ATOM 984 O O . GLN A 1 125 ? -8.495 0.700 10.219 1.00 88.56 125 GLN A O 1
ATOM 989 N N . ARG A 1 126 ? -8.113 2.257 11.793 1.00 88.56 126 ARG A N 1
ATOM 990 C CA . ARG A 1 126 ? -9.532 2.516 12.097 1.00 88.56 126 ARG A CA 1
ATOM 991 C C . ARG A 1 126 ? -10.343 2.825 10.841 1.00 88.56 126 ARG A C 1
ATOM 993 O O . ARG A 1 126 ? -11.422 2.263 10.679 1.00 88.56 126 ARG A O 1
ATOM 1000 N N . LEU A 1 127 ? -9.845 3.699 9.968 1.00 87.81 127 LEU A N 1
ATOM 1001 C CA . LEU A 1 127 ? -10.540 4.103 8.743 1.00 87.81 127 LEU A CA 1
ATOM 1002 C C . LEU A 1 127 ? -10.619 2.960 7.723 1.00 87.81 127 LEU A C 1
ATOM 1004 O O . LEU A 1 127 ? -11.660 2.767 7.094 1.00 87.81 127 LEU A O 1
ATOM 1008 N N . LEU A 1 128 ? -9.567 2.145 7.607 1.00 88.44 128 LEU A N 1
ATOM 1009 C CA . LEU A 1 128 ? -9.584 0.963 6.748 1.00 88.44 128 LEU A CA 1
ATOM 1010 C C . LEU A 1 128 ? -10.584 -0.087 7.239 1.00 88.44 128 LEU A C 1
ATOM 1012 O O . LEU A 1 128 ? -11.335 -0.617 6.419 1.00 88.44 128 LEU A O 1
ATOM 1016 N N . THR A 1 129 ? -10.673 -0.351 8.546 1.00 85.62 129 THR A N 1
ATOM 1017 C CA . THR A 1 129 ? -11.630 -1.335 9.085 1.00 85.62 129 THR A CA 1
ATOM 1018 C C . THR A 1 129 ? -13.049 -0.787 9.241 1.00 85.62 129 THR A C 1
ATOM 1020 O O . THR A 1 129 ? -13.994 -1.572 9.264 1.00 85.62 129 THR A O 1
ATOM 1023 N N . ALA A 1 130 ? -13.248 0.533 9.327 1.00 79.69 130 ALA A N 1
ATOM 1024 C CA . ALA A 1 130 ? -14.572 1.134 9.518 1.00 79.69 130 ALA A CA 1
ATOM 1025 C C . ALA A 1 130 ? -15.569 0.712 8.430 1.00 79.69 130 ALA A C 1
ATOM 1027 O O . ALA A 1 130 ? -16.701 0.361 8.746 1.00 79.69 130 ALA A O 1
ATOM 1028 N N . ALA A 1 131 ? -15.133 0.649 7.170 1.00 64.69 131 ALA A N 1
ATOM 1029 C CA . ALA A 1 131 ? -15.980 0.199 6.063 1.00 64.69 131 ALA A CA 1
ATOM 1030 C C . ALA A 1 131 ? -16.239 -1.324 6.039 1.00 64.69 131 ALA A C 1
ATOM 1032 O O . ALA A 1 131 ? -17.017 -1.785 5.213 1.00 64.69 131 ALA A O 1
ATOM 1033 N N . GLN A 1 132 ? -15.604 -2.109 6.918 1.00 67.06 132 GLN A N 1
ATOM 1034 C CA . GLN A 1 132 ? -15.951 -3.520 7.140 1.00 67.06 132 GLN A CA 1
ATOM 1035 C C . GLN A 1 132 ? -16.932 -3.715 8.304 1.00 67.06 132 GLN A C 1
ATOM 1037 O O . GLN A 1 132 ? -17.387 -4.837 8.529 1.00 67.06 132 GLN A O 1
ATOM 1042 N N . ARG A 1 133 ? -17.261 -2.665 9.072 1.00 65.12 133 ARG A N 1
ATOM 1043 C CA . ARG A 1 133 ? -18.229 -2.820 10.160 1.00 65.12 133 ARG A CA 1
ATOM 1044 C C . ARG A 1 133 ? -19.593 -3.174 9.570 1.00 65.12 133 ARG A C 1
ATOM 1046 O O . ARG A 1 133 ? -20.023 -2.508 8.626 1.00 65.12 133 ARG A O 1
ATOM 1053 N N . PRO A 1 134 ? -20.277 -4.195 10.118 1.00 68.06 134 PRO A N 1
ATOM 1054 C CA . PRO A 1 134 ? -21.627 -4.506 9.690 1.00 68.06 134 PRO A CA 1
ATOM 1055 C C . PRO A 1 134 ? -22.492 -3.259 9.856 1.00 68.06 134 PRO A C 1
ATOM 1057 O O . PRO A 1 134 ? -22.351 -2.522 10.839 1.00 68.06 134 PRO A O 1
ATOM 1060 N N . ALA A 1 135 ? -23.358 -3.010 8.873 1.00 72.94 135 ALA A N 1
ATOM 1061 C CA . ALA A 1 135 ? -24.303 -1.912 8.965 1.00 72.94 135 ALA A CA 1
ATOM 1062 C C . ALA A 1 135 ? -25.109 -2.067 10.266 1.00 72.94 135 ALA A C 1
ATOM 1064 O O . ALA A 1 135 ? -25.430 -3.201 10.641 1.00 72.94 135 ALA A O 1
ATOM 1065 N N . PRO A 1 136 ? -25.419 -0.969 10.972 1.00 74.19 136 PRO A N 1
ATOM 1066 C CA . PRO A 1 136 ? -26.237 -1.051 12.170 1.00 74.19 136 PRO A CA 1
ATOM 1067 C C . PRO A 1 136 ? -27.568 -1.721 11.815 1.00 74.19 136 PRO A C 1
ATOM 1069 O O . PRO A 1 136 ? -28.339 -1.214 11.002 1.00 74.19 136 PRO A O 1
ATOM 1072 N N . VAL A 1 137 ? -27.806 -2.898 12.391 1.00 78.38 137 VAL A N 1
ATOM 1073 C CA . VAL A 1 137 ? -29.046 -3.650 12.196 1.00 78.38 137 VAL A CA 1
ATOM 1074 C C . VAL A 1 137 ? -30.076 -3.107 13.176 1.00 78.38 137 VAL A C 1
ATOM 1076 O O . VAL A 1 137 ? -29.783 -2.934 14.359 1.00 78.38 137 VAL A O 1
ATOM 1079 N N . ALA A 1 138 ? -31.288 -2.836 12.690 1.00 84.06 138 ALA A N 1
ATOM 1080 C CA . ALA A 1 138 ? -32.391 -2.447 13.556 1.00 84.06 138 ALA A CA 1
ATOM 1081 C C . ALA A 1 138 ? -32.675 -3.578 14.555 1.00 84.06 138 ALA A C 1
ATOM 1083 O O . ALA A 1 138 ? -33.015 -4.693 14.158 1.00 84.06 138 ALA A O 1
ATOM 1084 N N . VAL A 1 139 ? -32.525 -3.289 15.849 1.00 82.69 139 VAL A N 1
ATOM 1085 C CA . VAL A 1 139 ? -32.791 -4.262 16.912 1.00 82.69 139 VAL A CA 1
ATOM 1086 C C . VAL A 1 139 ? -34.302 -4.547 16.949 1.00 82.69 139 VAL A C 1
ATOM 1088 O O . VAL A 1 139 ? -35.085 -3.606 17.141 1.00 82.69 139 VAL A O 1
ATOM 1091 N N . PRO A 1 140 ? -34.739 -5.810 16.758 1.00 88.31 140 PRO A N 1
ATOM 1092 C CA . PRO A 1 140 ? -36.147 -6.185 16.851 1.00 88.31 140 PRO A CA 1
ATOM 1093 C C . PRO A 1 140 ? -36.747 -5.777 18.197 1.00 88.31 140 PRO A C 1
ATOM 1095 O O . PRO A 1 140 ? -36.072 -5.824 19.221 1.00 88.31 140 PRO A O 1
ATOM 1098 N N . GLU A 1 141 ? -38.030 -5.415 18.214 1.00 84.25 141 GLU A N 1
ATOM 1099 C CA . GLU A 1 141 ? -38.710 -4.926 19.422 1.00 84.25 141 GLU A CA 1
ATOM 1100 C C . GLU A 1 141 ? -38.615 -5.896 20.604 1.00 84.25 141 GLU A C 1
ATOM 1102 O O . GLU A 1 141 ? -38.322 -5.471 21.719 1.00 84.25 141 GLU A O 1
ATOM 1107 N N . ALA A 1 142 ? -38.730 -7.198 20.331 1.00 88.06 142 ALA A N 1
ATOM 1108 C CA . ALA A 1 142 ? -38.573 -8.258 21.324 1.00 88.06 142 ALA A CA 1
ATOM 1109 C C . ALA A 1 142 ? -37.201 -8.259 22.022 1.00 88.06 142 ALA A C 1
ATOM 1111 O O . ALA A 1 142 ? -37.087 -8.784 23.122 1.00 88.06 142 ALA A O 1
ATOM 1112 N N . LEU A 1 143 ? -36.166 -7.680 21.403 1.00 84.81 143 LEU A N 1
ATOM 1113 C CA . LEU A 1 143 ? -34.797 -7.665 21.917 1.00 84.81 143 LEU A CA 1
ATOM 1114 C C . LEU A 1 143 ? -34.373 -6.306 22.500 1.00 84.81 143 LEU A C 1
ATOM 1116 O O . LEU A 1 143 ? -33.300 -6.218 23.088 1.00 84.81 143 LEU A O 1
ATOM 1120 N N . ARG A 1 144 ? -35.197 -5.248 22.397 1.00 82.31 144 ARG A N 1
ATOM 1121 C CA . ARG A 1 144 ? -34.826 -3.893 22.868 1.00 82.31 144 ARG A CA 1
ATOM 1122 C C . ARG A 1 144 ? -34.659 -3.783 24.385 1.00 82.31 144 ARG A C 1
ATOM 1124 O O . ARG A 1 144 ? -33.965 -2.884 24.839 1.00 82.31 144 ARG A O 1
ATOM 1131 N N . GLY A 1 145 ? -35.314 -4.657 25.150 1.00 84.31 145 GLY A N 1
ATOM 1132 C CA . GLY A 1 145 ? -35.251 -4.661 26.616 1.00 84.31 145 GLY A CA 1
ATOM 1133 C C . GLY A 1 145 ? -34.071 -5.437 27.203 1.00 84.31 145 GLY A C 1
ATOM 1134 O O . GLY A 1 145 ? -33.922 -5.469 28.420 1.00 84.31 145 GLY A O 1
ATOM 1135 N N . TYR A 1 146 ? -33.256 -6.087 26.368 1.00 82.94 146 TYR A N 1
ATOM 1136 C CA . TYR A 1 146 ? -32.109 -6.857 26.832 1.00 82.94 146 TYR A CA 1
ATOM 1137 C C . TYR A 1 146 ? -30.866 -5.970 26.872 1.00 82.94 146 TYR A C 1
ATOM 1139 O O . TYR A 1 146 ? -30.371 -5.531 25.834 1.00 82.94 146 TYR A O 1
ATOM 1147 N N . GLU A 1 147 ? -30.328 -5.746 28.069 1.00 80.56 147 GLU A N 1
ATOM 1148 C CA . GLU A 1 147 ? -28.980 -5.207 28.220 1.00 80.56 147 GLU A CA 1
ATOM 1149 C C . GLU A 1 147 ? -27.968 -6.333 28.010 1.00 80.56 147 GLU A C 1
ATOM 1151 O O . GLU A 1 147 ? -27.901 -7.297 28.773 1.00 80.56 147 GLU A O 1
ATOM 1156 N N . VAL A 1 148 ? -27.183 -6.224 26.941 1.00 79.38 148 VAL A N 1
ATOM 1157 C CA . VAL A 1 148 ? -26.033 -7.102 26.734 1.00 79.38 148 VAL A CA 1
ATOM 1158 C C . VAL A 1 148 ? -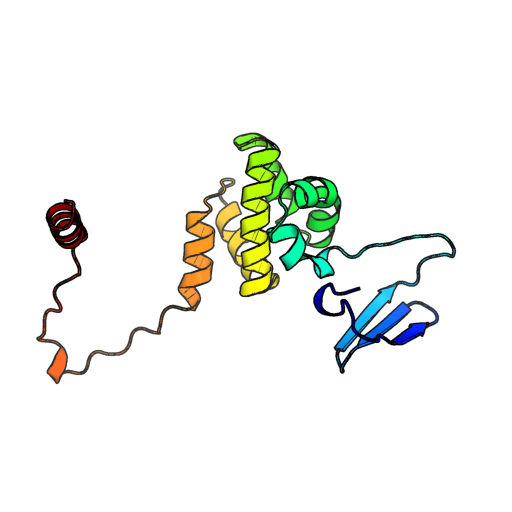24.874 -6.522 27.528 1.00 79.38 148 VAL A C 1
ATOM 1160 O O . VAL A 1 148 ? -24.391 -5.431 27.223 1.00 79.38 148 VAL A O 1
ATOM 1163 N N . GLU A 1 149 ? -24.434 -7.247 28.553 1.00 78.94 149 GLU A N 1
ATOM 1164 C CA . GLU A 1 149 ? -23.313 -6.828 29.387 1.00 78.94 149 GLU A CA 1
ATOM 1165 C C . GLU A 1 149 ? -22.046 -6.697 28.528 1.00 78.94 149 GLU A C 1
ATOM 1167 O O . GLU A 1 149 ? -21.621 -7.635 27.844 1.00 78.94 149 GLU A O 1
ATOM 1172 N N . ALA A 1 150 ? -21.455 -5.501 28.513 1.00 75.75 150 ALA A N 1
ATOM 1173 C CA . ALA A 1 150 ? -20.263 -5.248 27.721 1.00 75.75 150 ALA A CA 1
ATOM 1174 C C . ALA A 1 150 ? -19.076 -6.041 28.281 1.00 75.75 150 ALA A C 1
ATOM 1176 O O . ALA A 1 150 ? -18.839 -6.090 29.490 1.00 75.75 150 ALA A O 1
ATOM 1177 N N . THR A 1 151 ? -18.276 -6.630 27.394 1.00 74.62 151 THR A N 1
ATOM 1178 C CA . THR A 1 151 ? -17.072 -7.349 27.809 1.00 74.62 151 THR A CA 1
ATOM 1179 C C . THR A 1 151 ? -16.085 -6.378 28.462 1.00 74.62 151 THR A C 1
ATOM 1181 O O . THR A 1 151 ? -15.580 -5.457 27.822 1.00 74.62 151 THR A O 1
ATOM 1184 N N . SER A 1 152 ? -15.795 -6.584 29.748 1.00 82.25 152 SER A N 1
ATOM 1185 C CA . SER A 1 152 ? -14.844 -5.767 30.503 1.00 82.25 152 SER A CA 1
ATOM 1186 C C . SER A 1 152 ? -13.441 -6.363 30.445 1.00 82.25 152 SER A C 1
ATOM 1188 O O . SER A 1 152 ? -13.210 -7.493 30.888 1.00 82.25 152 SER A O 1
ATOM 1190 N N . ALA A 1 153 ? -12.471 -5.571 29.982 1.00 84.81 153 ALA A N 1
ATOM 1191 C CA . ALA A 1 153 ? -11.061 -5.958 30.002 1.00 84.81 153 ALA A CA 1
ATOM 1192 C C . ALA A 1 153 ? -10.587 -6.325 31.423 1.00 84.81 153 ALA A C 1
ATOM 1194 O O . ALA A 1 153 ? -9.789 -7.241 31.590 1.00 84.81 153 ALA A O 1
ATOM 1195 N N . ALA A 1 154 ? -11.131 -5.688 32.466 1.00 84.56 154 ALA A N 1
ATOM 1196 C CA . ALA A 1 154 ? -10.787 -5.984 33.858 1.00 84.56 154 ALA A CA 1
ATOM 1197 C C . ALA A 1 154 ? -11.239 -7.384 34.319 1.00 84.56 154 ALA A C 1
ATOM 1199 O O . ALA A 1 154 ? -10.607 -7.983 35.190 1.00 84.56 154 ALA A O 1
ATOM 1200 N N . VAL A 1 155 ? -12.326 -7.925 33.756 1.00 84.88 155 VAL A N 1
ATOM 1201 C CA . VAL A 1 155 ? -12.748 -9.316 34.005 1.00 84.88 155 VAL A CA 1
ATOM 1202 C C . VAL A 1 155 ? -11.766 -10.276 33.339 1.00 84.88 155 VAL A C 1
ATOM 1204 O O . VAL A 1 155 ? -11.293 -11.209 33.984 1.00 84.88 155 VAL A O 1
ATOM 1207 N N . TYR A 1 156 ? -11.385 -9.995 32.090 1.00 82.81 156 TYR A N 1
ATOM 1208 C CA . TYR A 1 156 ? -10.385 -10.781 31.368 1.00 82.81 156 TYR A CA 1
ATOM 1209 C C . TYR A 1 156 ? -9.034 -10.809 32.097 1.00 82.81 156 TYR A C 1
ATOM 1211 O O . TYR A 1 156 ? -8.478 -11.882 32.314 1.00 82.81 156 TYR A O 1
ATOM 1219 N N . TYR A 1 157 ? -8.534 -9.655 32.553 1.00 89.25 157 TYR A N 1
ATOM 1220 C CA . TYR A 1 157 ? -7.271 -9.583 33.294 1.00 89.25 157 TYR A CA 1
ATOM 1221 C C . TYR A 1 157 ? -7.300 -10.387 34.596 1.00 89.25 157 TYR A C 1
ATOM 1223 O O . TYR A 1 157 ? -6.312 -11.040 34.923 1.00 89.25 157 TYR A O 1
ATOM 1231 N N . ARG A 1 158 ? -8.428 -10.393 35.317 1.00 90.81 158 ARG A N 1
ATOM 1232 C CA . ARG A 1 158 ? -8.586 -11.224 36.520 1.00 90.81 158 ARG A CA 1
ATOM 1233 C C . ARG A 1 158 ? -8.534 -12.716 36.203 1.00 90.81 158 ARG A C 1
ATOM 1235 O O . ARG A 1 158 ? -7.863 -13.451 36.918 1.00 90.81 158 ARG A O 1
ATOM 1242 N N . LEU A 1 159 ? -9.200 -13.153 35.134 1.00 86.38 159 LEU A N 1
ATOM 1243 C CA . LEU A 1 159 ? -9.167 -14.552 34.695 1.00 86.38 159 LEU A CA 1
ATOM 1244 C C . LEU A 1 159 ? -7.766 -14.976 34.240 1.00 86.38 159 LEU A C 1
ATOM 1246 O O . LEU A 1 159 ? -7.322 -16.071 34.569 1.00 86.38 159 LEU A O 1
ATOM 1250 N N . LEU A 1 160 ? -7.053 -14.096 33.535 1.00 87.94 160 LEU A N 1
ATOM 1251 C CA . LEU A 1 160 ? -5.685 -14.349 33.091 1.00 87.94 160 LEU A CA 1
ATOM 1252 C C . LEU A 1 160 ? -4.712 -14.453 34.277 1.00 87.94 160 LEU A C 1
ATOM 1254 O O . LEU A 1 160 ? -3.868 -15.342 34.298 1.00 87.94 160 LEU A O 1
ATOM 1258 N N . ALA A 1 161 ? -4.851 -13.578 35.277 1.00 85.38 161 ALA A N 1
ATOM 1259 C CA . ALA A 1 161 ? -4.028 -13.602 36.485 1.00 85.38 161 ALA A CA 1
ATOM 1260 C C . ALA A 1 161 ? -4.302 -14.834 37.364 1.00 85.38 161 ALA A C 1
ATOM 1262 O O . ALA A 1 161 ? -3.376 -15.380 37.949 1.00 85.38 161 ALA A O 1
ATOM 1263 N N . ALA A 1 162 ? -5.554 -15.299 37.425 1.00 80.38 162 ALA A N 1
ATOM 1264 C CA . ALA A 1 162 ? -5.929 -16.511 38.157 1.00 80.38 162 ALA A CA 1
ATOM 1265 C C . ALA A 1 162 ? -5.444 -17.814 37.487 1.00 80.38 162 ALA A C 1
ATOM 1267 O O . ALA A 1 162 ? -5.447 -18.861 38.127 1.00 80.38 162 ALA A O 1
ATOM 1268 N N . ALA A 1 163 ? -5.048 -17.758 36.212 1.00 74.38 163 ALA A N 1
ATOM 1269 C CA . ALA A 1 163 ? -4.551 -18.897 35.440 1.00 74.38 163 ALA A CA 1
ATOM 1270 C C . ALA A 1 163 ? -3.011 -18.991 35.390 1.00 74.38 163 ALA A C 1
ATOM 1272 O O . ALA A 1 163 ? -2.482 -19.902 34.752 1.00 74.38 163 ALA A O 1
ATOM 1273 N N . ALA A 1 164 ? -2.288 -18.060 36.023 1.00 56.00 164 ALA A N 1
ATOM 1274 C CA . ALA A 1 164 ? -0.833 -18.118 36.135 1.00 56.00 164 ALA A CA 1
ATOM 1275 C C . ALA A 1 164 ? -0.421 -19.052 37.301 1.00 56.00 164 ALA A C 1
ATOM 1277 O O . ALA A 1 164 ? -0.992 -18.911 38.384 1.00 56.00 164 ALA A O 1
ATOM 1278 N N . PRO A 1 165 ? 0.507 -20.010 37.087 1.00 57.66 165 PRO A N 1
ATOM 1279 C CA . PRO A 1 165 ? 0.937 -20.983 38.098 1.00 57.66 165 PRO A CA 1
ATOM 1280 C C . PRO A 1 165 ? 1.802 -20.382 39.212 1.00 57.66 165 PRO A C 1
ATOM 1282 O O . PRO A 1 165 ? 2.517 -19.386 38.945 1.00 57.66 165 PRO A O 1
#

Secondary structure (DSSP, 8-state):
--GGGTTS--EEEE-SSEEEEEETTEEEEEEPPPTT-----GGGGHHHHTT-HHHHHHHHHHHHHHH-TTHHHHHHHHHHHHHHHHHHHHHHHHHHHHHHH-HHHHHHHHHHHGGGS---HHHHHHHHHHTTSPP-PPPPGGGTT---PPPPHHHHHHHHHHT--